Protein AF-A0A6A4QGT0-F1 (afdb_monomer)

Sequence (166 aa):
MELAKHFVRTNIEPKWIVLCLLPILPHELRPIIQIAGGKLTSSYINELYRIVIYRNNTFIDLLTTSRSMLGELVMCQEKLVQEALDTLLDNGIRGQPMRDVHNKTFVICGLIRKQFASNIGIAKSKIRKKEPIVWEILQEVMRGHPILLNRAATLHRIGIQAFQAI

pLDDT: mean 75.94, std 11.37, range [37.44, 88.88]

Secondary structure (DSSP, 8-state):
-HHHHHHHHHT--GGGGS-SS-PPPPGGGS-EEEETTTEEEE-HHHHHHHHHHHHHHHHHHHHHH-TT--HHHHHHHHHHHHHHHHHHHHHHHSS-----HHHHHHHHHHHHHTTS-SSHHHHHHHHHTT-HHHHHHHHHHHTT-EEEEE-SS--SGGGEEEEE--

Organism: Lupinus albus (NCBI:txid3870)

Radius of gyration: 22.0 Å; Cα contacts (8 Å, |Δi|>4): 103; chains: 1; bounding box: 50×46×56 Å

Foldseek 3Di:
DVVVVVCVVVVPDPCVVDDPDDDDDDCVVWDFDQDPPRDIDTDPLVVLVVQLVVLVVVLVVVCVVDVPDDVVVNVVSVVSNVVSVCVNVVCPPPPDDPPDPPLLVQLLVLCCVVVVDVDSVVSVVCVVVVPVVSVVSSVVSLVPPWDWDADPPCPDPVRIDTDRDD

Mean predicted aligned error: 16.57 Å

Solvent-accessible surface area (backbone atoms only — not comparable to full-atom values): 10145 Å² total; per-residue (Å²): 118,64,68,63,54,48,32,69,72,69,73,52,62,77,71,72,76,59,80,91,72,84,87,76,79,60,61,87,86,48,51,69,48,74,44,94,87,82,49,75,46,66,37,72,67,55,54,42,51,48,51,31,52,50,42,47,50,52,48,52,53,48,58,70,72,41,90,79,67,60,68,70,59,55,56,53,48,52,48,53,34,48,54,36,46,49,54,56,60,46,76,74,74,65,90,61,72,83,84,60,65,64,65,56,47,52,37,40,52,45,32,40,75,72,66,76,18,97,45,72,68,55,28,53,49,44,58,75,67,62,43,71,69,52,56,56,43,41,53,60,62,40,56,93,44,71,44,77,49,73,56,85,82,66,88,51,78,78,35,53,44,78,40,74,67,129

Structure (mmCIF, N/CA/C/O backbone):
data_AF-A0A6A4QGT0-F1
#
_entry.id   AF-A0A6A4QGT0-F1
#
loop_
_atom_site.group_PDB
_atom_site.id
_atom_site.type_symbol
_atom_site.label_atom_id
_atom_site.label_alt_id
_atom_site.label_comp_id
_atom_site.label_asym_id
_atom_site.label_entity_id
_atom_site.label_seq_id
_atom_site.pdbx_PDB_ins_code
_atom_site.Cartn_x
_atom_site.Cartn_y
_atom_site.Cartn_z
_atom_site.occupancy
_atom_site.B_iso_or_equiv
_atom_site.auth_seq_id
_atom_site.auth_comp_id
_atom_site.auth_asym_id
_atom_site.auth_atom_id
_atom_site.pdbx_PDB_model_num
ATOM 1 N N . MET A 1 1 ? 16.209 -21.572 -15.297 1.00 60.81 1 MET A N 1
ATOM 2 C CA . MET A 1 1 ? 16.325 -20.674 -16.476 1.00 60.81 1 MET A CA 1
ATOM 3 C C . MET A 1 1 ? 15.038 -20.588 -17.316 1.00 60.81 1 MET A C 1
ATOM 5 O O . MET A 1 1 ? 15.090 -20.110 -18.441 1.00 60.81 1 MET A O 1
ATOM 9 N N . GLU A 1 2 ? 13.868 -20.998 -16.817 1.00 77.31 2 GLU A N 1
ATOM 10 C CA . GLU A 1 2 ? 12.625 -20.930 -17.610 1.00 77.31 2 GLU A CA 1
ATOM 11 C C . GLU A 1 2 ? 12.150 -19.503 -17.878 1.00 77.31 2 GLU A C 1
ATOM 13 O O . GLU A 1 2 ? 11.858 -19.173 -19.021 1.00 77.31 2 GLU A O 1
ATOM 18 N N . LEU A 1 3 ? 12.165 -18.627 -16.870 1.00 79.62 3 LEU A N 1
ATOM 19 C CA . LEU A 1 3 ? 11.679 -17.251 -17.011 1.00 79.62 3 LEU A CA 1
ATOM 20 C C . LEU A 1 3 ? 12.424 -16.468 -18.111 1.00 79.62 3 LEU A C 1
ATOM 22 O O . LEU A 1 3 ? 11.803 -15.818 -18.945 1.00 79.62 3 LEU A O 1
ATOM 26 N N . ALA A 1 4 ? 13.752 -16.610 -18.178 1.00 78.56 4 ALA A N 1
ATOM 27 C CA . ALA A 1 4 ? 14.571 -16.004 -19.229 1.00 78.56 4 ALA A CA 1
ATOM 28 C C . ALA A 1 4 ? 14.215 -16.538 -20.629 1.00 78.56 4 ALA A C 1
ATOM 30 O O . ALA A 1 4 ? 14.121 -15.767 -21.579 1.00 78.56 4 ALA A O 1
ATOM 31 N N . LYS A 1 5 ? 13.946 -17.846 -20.755 1.00 83.44 5 LYS A N 1
ATOM 32 C CA . LYS A 1 5 ? 13.492 -18.450 -22.019 1.00 83.44 5 LYS A CA 1
ATOM 33 C C . LYS A 1 5 ? 12.112 -17.930 -22.434 1.00 83.44 5 LYS A C 1
ATOM 35 O O . LYS A 1 5 ? 11.868 -17.777 -23.628 1.00 83.44 5 LYS A O 1
ATOM 40 N N . HIS A 1 6 ? 11.227 -17.646 -21.475 1.00 83.12 6 HIS A N 1
ATOM 41 C CA . HIS A 1 6 ? 9.924 -17.042 -21.752 1.00 83.12 6 HIS A CA 1
ATOM 42 C C . HIS A 1 6 ? 10.054 -15.609 -22.269 1.00 83.12 6 HIS A C 1
ATOM 44 O O . HIS A 1 6 ? 9.476 -15.327 -23.312 1.00 83.12 6 HIS A O 1
ATOM 50 N N . PHE A 1 7 ? 10.875 -14.758 -21.641 1.00 80.75 7 PHE A N 1
ATOM 51 C CA . PHE A 1 7 ? 11.108 -13.387 -22.125 1.00 80.75 7 PHE A CA 1
ATOM 52 C C . PHE A 1 7 ? 11.623 -13.350 -23.568 1.00 80.75 7 PHE A C 1
ATOM 54 O O . PHE A 1 7 ? 11.124 -12.573 -24.381 1.00 80.75 7 PHE A O 1
ATOM 61 N N . VAL A 1 8 ? 12.564 -14.239 -23.906 1.00 82.38 8 VAL A N 1
ATOM 62 C CA . VAL A 1 8 ? 13.116 -14.352 -25.267 1.00 82.38 8 VAL A CA 1
ATOM 63 C C . VAL A 1 8 ? 12.055 -14.816 -26.272 1.00 82.38 8 VAL A C 1
ATOM 65 O O . VAL A 1 8 ? 12.037 -14.344 -27.403 1.00 82.38 8 VAL A O 1
ATOM 68 N N . ARG A 1 9 ? 11.143 -15.714 -25.874 1.00 84.56 9 ARG A N 1
ATOM 69 C CA . ARG A 1 9 ? 10.059 -16.207 -26.743 1.00 84.56 9 ARG A CA 1
ATOM 70 C C . ARG A 1 9 ? 8.950 -15.185 -26.971 1.00 84.56 9 ARG A C 1
ATOM 72 O O . ARG A 1 9 ? 8.389 -15.148 -28.058 1.00 84.56 9 ARG A O 1
ATOM 79 N N . THR A 1 10 ? 8.602 -14.404 -25.953 1.00 82.88 10 THR A N 1
ATOM 80 C CA . THR A 1 10 ? 7.479 -13.456 -26.012 1.00 82.88 10 THR A CA 1
ATOM 81 C C . THR A 1 10 ? 7.897 -12.055 -26.453 1.00 82.88 10 THR A C 1
ATOM 83 O O . THR A 1 10 ? 7.038 -11.187 -26.552 1.00 82.88 10 THR A O 1
ATOM 86 N N . ASN A 1 11 ? 9.194 -11.824 -26.698 1.00 81.94 11 ASN A N 1
ATOM 87 C CA . ASN A 1 11 ? 9.769 -10.508 -26.998 1.00 81.94 1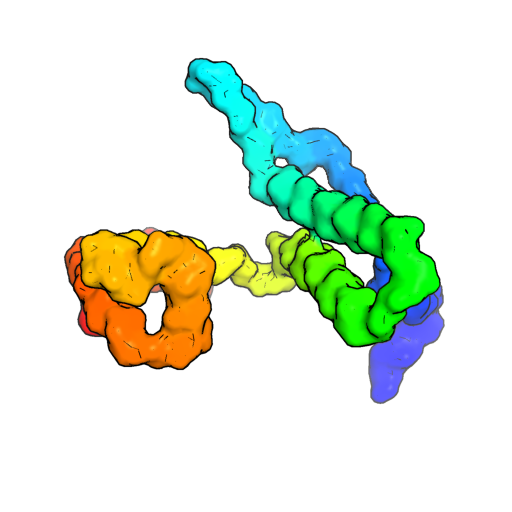1 ASN A CA 1
ATOM 88 C C . ASN A 1 11 ? 9.369 -9.435 -25.964 1.00 81.94 11 ASN A C 1
ATOM 90 O O . ASN A 1 11 ? 9.145 -8.274 -26.299 1.00 81.94 11 ASN A O 1
ATOM 94 N N . ILE A 1 12 ? 9.224 -9.848 -24.700 1.00 79.44 12 ILE A N 1
ATOM 95 C CA . ILE A 1 12 ? 8.907 -8.940 -23.598 1.00 79.44 12 ILE A CA 1
ATOM 96 C C . ILE A 1 12 ? 10.228 -8.485 -23.000 1.00 79.44 12 ILE A C 1
ATOM 98 O O . ILE A 1 12 ? 11.026 -9.304 -22.537 1.00 79.44 12 ILE A O 1
ATOM 102 N N . GLU A 1 13 ? 10.448 -7.177 -22.977 1.00 80.25 13 GLU A N 1
ATOM 103 C CA . GLU A 1 13 ? 11.636 -6.622 -22.352 1.00 80.25 13 GLU A CA 1
ATOM 104 C C . GLU A 1 13 ? 11.450 -6.547 -20.823 1.00 80.25 13 GLU A C 1
ATOM 106 O O . GLU A 1 13 ? 10.455 -5.989 -20.358 1.00 80.25 13 GLU A O 1
ATOM 111 N N . PRO A 1 14 ? 12.409 -7.024 -20.003 1.00 77.81 14 PRO A N 1
ATOM 112 C CA . PRO A 1 14 ? 12.286 -6.999 -18.539 1.00 77.81 14 PRO A CA 1
ATOM 113 C C . PRO A 1 14 ? 12.069 -5.597 -17.952 1.00 77.81 14 PRO A C 1
ATOM 115 O O . PRO A 1 14 ? 11.448 -5.446 -16.904 1.00 77.81 14 PRO A O 1
ATOM 118 N N . LYS A 1 15 ? 12.541 -4.561 -18.655 1.00 76.62 15 LYS A N 1
ATOM 119 C CA . LYS A 1 15 ? 12.330 -3.144 -18.321 1.00 76.62 15 LYS A CA 1
ATOM 120 C C . LYS A 1 15 ? 10.848 -2.762 -18.239 1.00 76.62 15 LYS A C 1
ATOM 122 O O . LYS A 1 15 ? 10.519 -1.850 -17.495 1.00 76.62 15 LYS A O 1
ATOM 127 N N . TRP A 1 16 ? 9.953 -3.475 -18.926 1.00 78.38 16 TRP A N 1
ATOM 128 C CA . TRP A 1 16 ? 8.510 -3.199 -18.900 1.00 78.38 16 TRP A CA 1
ATOM 129 C C . TRP A 1 16 ? 7.827 -3.627 -17.595 1.00 78.38 16 TRP A C 1
ATOM 131 O O . TRP A 1 16 ? 6.692 -3.238 -17.342 1.00 78.38 16 TRP A O 1
ATOM 141 N N . ILE A 1 17 ? 8.508 -4.411 -16.755 1.00 78.12 17 ILE A N 1
ATOM 142 C CA . ILE A 1 17 ? 8.018 -4.793 -15.423 1.00 78.12 17 ILE A CA 1
ATOM 143 C C . ILE A 1 17 ? 8.108 -3.602 -14.455 1.00 78.12 17 ILE A C 1
ATOM 145 O O . ILE A 1 17 ? 7.370 -3.539 -13.474 1.00 78.12 17 ILE A O 1
ATOM 149 N N . VAL A 1 18 ? 8.988 -2.638 -14.740 1.00 77.62 18 VAL A N 1
ATOM 150 C CA . VAL A 1 18 ? 9.142 -1.419 -13.947 1.00 77.62 18 VAL A CA 1
ATOM 151 C C . VAL A 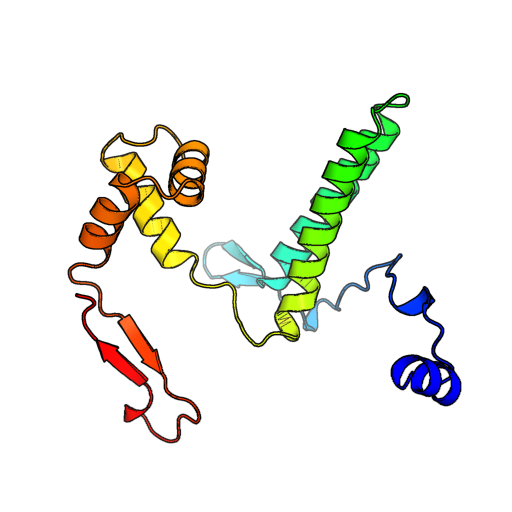1 18 ? 8.233 -0.334 -14.521 1.00 77.62 18 VAL A C 1
ATOM 153 O O . VAL A 1 18 ? 8.428 0.140 -15.638 1.00 77.62 18 VAL A O 1
ATOM 156 N N . LEU A 1 19 ? 7.229 0.070 -13.745 1.00 76.12 19 LEU A N 1
ATOM 157 C CA . LEU A 1 19 ? 6.269 1.096 -14.146 1.00 76.12 19 LEU A CA 1
ATOM 158 C C . LEU A 1 19 ? 6.810 2.497 -13.838 1.00 76.12 19 LEU A C 1
ATOM 160 O O . LEU A 1 19 ? 6.905 2.889 -12.678 1.00 76.12 19 LEU A O 1
ATOM 164 N N . CYS A 1 20 ? 7.110 3.279 -14.877 1.00 75.88 20 CYS A N 1
ATOM 165 C CA . CYS A 1 20 ? 7.421 4.711 -14.738 1.00 75.88 20 CYS A CA 1
ATOM 166 C C . CYS A 1 20 ? 6.168 5.598 -14.800 1.00 75.88 20 CYS A C 1
ATOM 168 O O . CYS A 1 20 ? 6.156 6.705 -14.272 1.00 75.88 20 CYS A O 1
ATOM 170 N N . LEU A 1 21 ? 5.114 5.118 -15.464 1.00 77.00 21 LEU A N 1
ATOM 171 C CA . LEU A 1 21 ? 3.846 5.815 -15.649 1.00 77.00 21 LEU A CA 1
ATOM 172 C C . LEU A 1 21 ? 2.713 4.861 -15.279 1.00 77.00 21 LEU A C 1
ATOM 174 O O . LEU A 1 21 ? 2.603 3.772 -15.841 1.00 77.00 21 LEU A O 1
ATOM 178 N N . LEU A 1 22 ? 1.876 5.273 -14.328 1.00 81.31 22 LEU A N 1
ATOM 179 C CA . LEU A 1 22 ? 0.725 4.496 -13.882 1.00 81.31 22 LEU A CA 1
ATOM 180 C C . LEU A 1 22 ? -0.501 4.838 -14.747 1.00 81.31 22 LEU A C 1
ATOM 182 O O . LEU A 1 22 ? -0.983 5.972 -14.674 1.00 81.31 22 LEU A O 1
ATOM 186 N N . PRO A 1 23 ? -1.051 3.892 -15.532 1.00 80.81 23 PRO A N 1
ATOM 187 C CA . PRO A 1 23 ? -2.291 4.125 -16.258 1.00 80.81 23 PRO A CA 1
ATOM 188 C C . PRO A 1 23 ? -3.465 4.311 -15.290 1.00 80.81 23 PRO A C 1
ATOM 190 O O . PRO A 1 23 ? -3.667 3.553 -14.335 1.00 80.81 23 PRO A O 1
ATOM 193 N N . ILE A 1 24 ? -4.264 5.340 -15.555 1.00 81.56 24 ILE A N 1
ATOM 194 C CA . ILE A 1 24 ? -5.447 5.672 -14.768 1.00 81.56 24 ILE A CA 1
ATOM 195 C C . ILE A 1 24 ? -6.679 5.133 -15.498 1.00 81.56 24 ILE A C 1
ATOM 197 O O . ILE A 1 24 ? -6.891 5.437 -16.670 1.00 81.56 24 ILE A O 1
ATOM 201 N N . LEU A 1 25 ? -7.507 4.351 -14.801 1.00 78.00 25 LEU A N 1
ATOM 202 C CA . LEU A 1 25 ? -8.723 3.787 -15.389 1.00 78.00 25 LEU A CA 1
ATOM 203 C C . LEU A 1 25 ? -9.742 4.878 -15.779 1.00 78.00 25 LEU A C 1
ATOM 205 O O . LEU A 1 25 ? -9.857 5.897 -15.084 1.00 78.00 25 LEU A O 1
ATOM 209 N N . PRO A 1 26 ? -10.537 4.664 -16.840 1.00 76.38 26 PRO A N 1
ATOM 210 C CA . PRO A 1 26 ? -11.627 5.566 -17.201 1.00 76.38 26 PRO A CA 1
ATOM 211 C C . PRO A 1 26 ? -12.655 5.703 -16.066 1.00 76.38 26 PRO A C 1
ATOM 213 O O . PRO A 1 26 ? -12.766 4.854 -15.179 1.00 76.38 26 PRO A O 1
ATOM 216 N N . HIS A 1 27 ? -13.402 6.808 -16.082 1.00 73.94 27 HIS A N 1
ATOM 217 C CA . HIS A 1 27 ? -14.363 7.173 -15.034 1.00 73.94 27 HIS A CA 1
ATOM 218 C C . HIS A 1 27 ? -15.528 6.175 -14.905 1.00 73.94 27 HIS A C 1
ATOM 220 O O . HIS A 1 27 ? -16.038 5.971 -13.807 1.00 73.94 27 HIS A O 1
ATOM 226 N N . GLU A 1 28 ? -15.888 5.496 -15.996 1.00 72.88 28 GLU A N 1
ATOM 227 C CA . GLU A 1 28 ? -16.900 4.430 -16.044 1.00 72.88 28 GLU A CA 1
ATOM 228 C C . GLU A 1 28 ? -16.563 3.262 -15.108 1.00 72.88 28 GLU A C 1
ATOM 230 O O . GLU A 1 28 ? -17.433 2.719 -14.434 1.00 72.88 28 GLU A O 1
ATOM 235 N N . LEU A 1 29 ? -15.275 2.920 -15.004 1.00 70.06 29 LEU A N 1
ATOM 236 C CA . LEU A 1 29 ? -14.775 1.864 -14.120 1.00 70.06 29 LEU A CA 1
ATOM 237 C C . LEU A 1 29 ? -14.510 2.370 -12.694 1.00 70.06 29 LEU A C 1
ATOM 239 O O . LEU A 1 29 ? -14.097 1.603 -11.823 1.00 70.06 29 LEU A O 1
ATOM 243 N N . ARG A 1 30 ? -14.723 3.667 -12.446 1.00 74.62 30 ARG A N 1
ATOM 244 C CA . ARG A 1 30 ? -14.451 4.333 -11.168 1.00 74.62 30 ARG A CA 1
ATOM 245 C C . ARG A 1 30 ? -15.566 5.316 -10.786 1.00 74.62 30 ARG A C 1
ATOM 247 O O . ARG A 1 30 ? -15.287 6.503 -10.576 1.00 74.62 30 ARG A O 1
ATOM 254 N N . PRO A 1 31 ? -16.819 4.848 -10.640 1.00 72.31 31 PRO A N 1
ATOM 255 C CA . PRO A 1 31 ? -17.951 5.729 -10.402 1.00 72.31 31 PRO A CA 1
ATOM 256 C C . PRO A 1 31 ? -17.808 6.487 -9.076 1.00 72.31 31 PRO A C 1
ATOM 258 O O . PRO A 1 31 ? -17.335 5.957 -8.059 1.00 72.31 31 PRO A O 1
ATOM 261 N N . ILE A 1 32 ? -18.227 7.748 -9.107 1.00 74.50 32 ILE A N 1
ATOM 262 C CA . ILE A 1 32 ? -18.455 8.587 -7.933 1.00 74.50 32 ILE A CA 1
ATOM 263 C C . ILE A 1 32 ? -19.962 8.788 -7.885 1.00 74.50 32 ILE A C 1
ATOM 265 O O . ILE A 1 32 ? -20.535 9.428 -8.762 1.00 74.50 32 ILE A O 1
ATOM 269 N N . ILE A 1 33 ? -20.610 8.175 -6.904 1.00 74.81 33 ILE A N 1
ATOM 270 C CA . ILE A 1 33 ? -22.064 8.186 -6.780 1.00 74.81 33 ILE A CA 1
ATOM 271 C C . ILE A 1 33 ? -22.423 9.251 -5.746 1.00 74.81 33 ILE A C 1
ATOM 273 O O . ILE A 1 33 ? -21.780 9.372 -4.704 1.00 74.81 33 ILE A O 1
ATOM 277 N N . GLN A 1 34 ? -23.443 10.054 -6.016 1.00 74.62 34 GLN A N 1
ATOM 278 C CA . GLN A 1 34 ? -23.996 10.959 -5.016 1.00 74.62 34 GLN A CA 1
ATOM 279 C C . GLN A 1 34 ? -25.133 10.231 -4.290 1.00 74.62 34 GLN A C 1
ATOM 281 O O . GLN A 1 34 ? -26.101 9.817 -4.922 1.00 74.62 34 GLN A O 1
ATOM 286 N N . ILE A 1 35 ? -25.009 10.026 -2.976 1.00 72.38 35 ILE A N 1
ATOM 287 C CA . ILE A 1 35 ? -26.100 9.471 -2.160 1.00 72.38 35 ILE A CA 1
ATOM 288 C C . ILE A 1 35 ? -27.065 10.608 -1.798 1.00 72.38 35 ILE A C 1
ATOM 290 O O . ILE A 1 35 ? -26.652 11.759 -1.621 1.00 72.38 35 ILE A O 1
ATOM 294 N N . ALA A 1 36 ? -28.354 10.275 -1.671 1.00 57.50 36 ALA A N 1
ATOM 295 C CA . ALA A 1 36 ? -29.391 11.186 -1.196 1.00 57.50 36 ALA A CA 1
ATOM 296 C C . ALA A 1 36 ? -28.940 11.912 0.089 1.00 57.50 36 ALA A C 1
ATOM 298 O O . ALA A 1 36 ? -28.533 11.278 1.061 1.00 57.50 36 ALA A O 1
ATOM 299 N N . GLY A 1 37 ? -28.972 13.249 0.064 1.00 67.62 37 GLY A N 1
ATOM 300 C CA . GLY A 1 37 ? -28.458 14.105 1.142 1.00 67.62 37 GLY A CA 1
ATOM 301 C C . GLY A 1 37 ? -27.124 14.806 0.847 1.00 67.62 37 GLY A C 1
ATOM 302 O O . GLY A 1 37 ? -26.518 15.356 1.759 1.00 67.62 37 GLY A O 1
ATOM 303 N N . GLY A 1 38 ? -26.644 14.793 -0.404 1.00 68.44 38 GLY A N 1
ATOM 304 C CA . GLY A 1 38 ? -25.484 15.589 -0.841 1.00 68.44 38 GLY A CA 1
ATOM 305 C C . GLY A 1 38 ? -24.115 14.974 -0.529 1.00 68.44 38 GLY A C 1
ATOM 306 O O . GLY A 1 38 ? -23.086 15.557 -0.869 1.00 68.44 38 GLY A O 1
ATOM 307 N N . LYS A 1 39 ? -24.072 13.777 0.069 1.00 65.25 39 LYS A N 1
ATOM 308 C CA . LYS A 1 39 ? -22.826 13.059 0.362 1.00 65.25 39 LYS A CA 1
ATOM 309 C C . LYS A 1 39 ? -22.335 12.311 -0.881 1.00 65.25 39 LYS A C 1
ATOM 311 O O . LYS A 1 39 ? -22.999 11.398 -1.369 1.00 65.25 39 LYS A O 1
ATOM 316 N N . LEU A 1 40 ? -21.154 12.678 -1.376 1.00 70.94 40 LEU A N 1
ATOM 317 C CA . LEU A 1 40 ? -20.462 11.950 -2.442 1.00 70.94 40 LEU A CA 1
ATOM 318 C C . LEU A 1 40 ? -19.809 10.690 -1.860 1.00 70.94 40 LEU A C 1
ATOM 320 O O . LEU A 1 40 ? -19.065 10.753 -0.882 1.00 70.94 40 LEU A O 1
ATOM 324 N N . THR A 1 41 ? -20.090 9.543 -2.463 1.00 57.72 41 THR A N 1
ATOM 325 C CA . THR A 1 41 ? -19.424 8.265 -2.200 1.00 57.72 41 THR A CA 1
ATOM 326 C C . THR A 1 41 ? -18.564 7.934 -3.413 1.00 57.72 41 THR A C 1
ATOM 328 O O . THR A 1 41 ? -19.051 7.788 -4.535 1.00 57.72 41 THR A O 1
ATOM 331 N N . SER A 1 42 ? -17.254 7.867 -3.204 1.00 68.12 42 SER A N 1
ATOM 332 C CA . SER A 1 42 ? -16.306 7.428 -4.220 1.00 68.12 42 SER A CA 1
ATOM 333 C C . SER A 1 42 ? -16.046 5.935 -4.074 1.00 68.12 42 SER A C 1
ATOM 335 O O . SER A 1 42 ? -15.885 5.436 -2.960 1.00 68.12 42 SER A O 1
ATOM 337 N N . SER A 1 43 ? -15.934 5.228 -5.197 1.00 69.88 43 SER A N 1
ATOM 338 C CA . SER A 1 43 ? -15.429 3.853 -5.207 1.00 69.88 43 SER A CA 1
ATOM 339 C C . SER A 1 43 ? -14.075 3.726 -4.484 1.00 69.88 43 SER A C 1
ATOM 341 O O . SER A 1 43 ? -13.251 4.640 -4.510 1.00 69.88 43 SER A O 1
ATOM 343 N N . TYR A 1 44 ? -13.826 2.577 -3.848 1.00 75.06 44 TYR A N 1
ATOM 344 C CA . TYR A 1 44 ? -12.591 2.309 -3.093 1.00 75.06 44 TYR A CA 1
ATOM 345 C C . TYR A 1 44 ? -11.321 2.525 -3.934 1.00 75.06 44 TYR A C 1
ATOM 347 O O . TYR A 1 44 ? -10.332 3.071 -3.454 1.00 75.06 44 TYR A O 1
ATOM 355 N N . ILE A 1 45 ? -11.379 2.189 -5.225 1.00 78.19 45 ILE A N 1
ATOM 356 C CA . ILE A 1 45 ? -10.273 2.388 -6.164 1.00 78.19 45 ILE A CA 1
ATOM 357 C C . ILE A 1 45 ? -9.900 3.868 -6.342 1.00 78.19 45 ILE A C 1
ATOM 359 O O . ILE A 1 45 ? -8.723 4.189 -6.488 1.00 78.19 45 ILE A O 1
ATOM 363 N N . ASN A 1 46 ? -10.869 4.788 -6.263 1.00 82.38 46 ASN A N 1
ATOM 364 C CA . ASN A 1 46 ? -10.594 6.225 -6.312 1.00 82.38 46 ASN A CA 1
ATOM 365 C C . ASN A 1 46 ? -9.805 6.694 -5.087 1.00 82.38 46 ASN A C 1
ATOM 367 O O . ASN A 1 46 ? -8.932 7.547 -5.226 1.00 82.38 46 ASN A O 1
ATOM 371 N N . GLU A 1 47 ? -10.055 6.113 -3.913 1.00 82.50 47 GLU A N 1
ATOM 372 C CA . GLU A 1 47 ? -9.276 6.420 -2.712 1.00 82.50 47 GLU A CA 1
ATOM 373 C C . GLU A 1 47 ? -7.828 5.928 -2.844 1.00 82.50 47 GLU A C 1
ATOM 375 O O . GLU A 1 47 ? -6.890 6.655 -2.522 1.00 82.50 47 GLU A O 1
ATOM 380 N N . LEU A 1 48 ? -7.620 4.739 -3.413 1.00 82.69 48 LEU A N 1
ATOM 381 C CA . LEU A 1 48 ? -6.276 4.207 -3.657 1.00 82.69 48 LEU A CA 1
ATOM 382 C C . LEU A 1 48 ? -5.480 5.062 -4.648 1.00 82.69 48 LEU A C 1
ATOM 384 O O . LEU A 1 48 ? -4.330 5.407 -4.376 1.00 82.69 48 LEU A O 1
ATOM 388 N N . TYR A 1 49 ? -6.102 5.471 -5.759 1.00 85.00 49 TYR A N 1
ATOM 389 C CA . TYR A 1 49 ? -5.478 6.405 -6.698 1.00 85.00 49 TYR A CA 1
ATOM 390 C C . TYR A 1 49 ? -5.111 7.730 -6.017 1.00 85.00 49 TYR A C 1
ATOM 392 O O . TYR A 1 49 ? -4.016 8.244 -6.243 1.00 85.00 49 TYR A O 1
ATOM 400 N N . ARG A 1 50 ? -5.976 8.268 -5.144 1.00 85.25 50 ARG A N 1
ATOM 401 C CA . ARG A 1 50 ? -5.678 9.490 -4.375 1.00 85.25 50 ARG A CA 1
ATOM 402 C C . ARG A 1 50 ? -4.467 9.313 -3.467 1.00 85.25 50 ARG A C 1
ATOM 404 O O . ARG A 1 50 ? -3.636 10.215 -3.413 1.00 85.25 50 ARG A O 1
ATOM 411 N N . ILE A 1 51 ? -4.345 8.172 -2.789 1.00 84.94 51 ILE A N 1
ATOM 412 C CA . ILE A 1 51 ? -3.200 7.879 -1.916 1.00 84.94 51 ILE A CA 1
ATOM 413 C C . ILE A 1 51 ? -1.902 7.833 -2.729 1.00 84.94 51 ILE A C 1
ATOM 415 O O . ILE A 1 51 ? -0.932 8.481 -2.337 1.00 84.94 51 ILE A O 1
ATOM 419 N N . VAL A 1 52 ? -1.882 7.132 -3.869 1.00 87.06 52 VAL A N 1
ATOM 420 C CA . VAL A 1 52 ? -0.694 7.052 -4.741 1.00 87.06 52 VAL A CA 1
ATOM 421 C C . VAL A 1 52 ? -0.286 8.439 -5.240 1.00 87.06 52 VAL A C 1
ATOM 423 O O . VAL A 1 52 ? 0.870 8.831 -5.091 1.00 87.06 52 VAL A O 1
ATOM 426 N N . ILE A 1 53 ? -1.241 9.211 -5.767 1.00 87.81 53 ILE A N 1
ATOM 427 C CA . ILE A 1 53 ? -0.986 10.564 -6.285 1.00 87.81 53 ILE A CA 1
ATOM 428 C C . ILE A 1 53 ? -0.467 11.479 -5.173 1.00 87.81 53 ILE A C 1
ATOM 430 O O . ILE A 1 53 ? 0.524 12.181 -5.360 1.00 87.81 53 ILE A O 1
ATOM 434 N N . TYR A 1 54 ? -1.100 11.448 -4.000 1.00 88.88 54 TYR A N 1
ATOM 435 C CA . TYR A 1 54 ? -0.691 12.262 -2.861 1.00 88.88 54 TYR A CA 1
ATOM 436 C C . TYR A 1 54 ? 0.739 11.942 -2.413 1.00 88.88 54 TYR A C 1
ATOM 438 O O . TYR A 1 54 ? 1.529 12.858 -2.185 1.00 88.88 54 TYR A O 1
ATOM 446 N N . ARG A 1 55 ? 1.095 10.654 -2.321 1.00 86.12 55 ARG A N 1
ATOM 447 C CA . ARG A 1 55 ? 2.452 10.222 -1.957 1.00 86.12 55 ARG A CA 1
ATOM 448 C C . ARG A 1 55 ? 3.482 10.635 -3.001 1.00 86.12 55 ARG A C 1
ATOM 450 O O . ARG A 1 55 ? 4.532 11.138 -2.619 1.00 86.12 55 ARG A O 1
ATOM 457 N N . ASN A 1 56 ? 3.161 10.489 -4.285 1.00 88.88 56 ASN A N 1
ATOM 458 C CA . ASN A 1 56 ? 4.047 10.895 -5.371 1.00 88.88 56 ASN A CA 1
ATOM 459 C C . ASN A 1 56 ? 4.290 12.412 -5.377 1.00 88.88 56 ASN A C 1
ATOM 461 O O . ASN A 1 56 ? 5.435 12.846 -5.428 1.00 88.88 56 ASN A O 1
ATOM 465 N N . ASN A 1 57 ? 3.235 13.219 -5.240 1.00 88.62 57 ASN A N 1
ATOM 466 C CA . ASN A 1 57 ? 3.368 14.677 -5.185 1.00 88.62 57 ASN A CA 1
ATOM 467 C C . ASN A 1 57 ? 4.140 15.121 -3.940 1.00 88.62 57 ASN A C 1
ATOM 469 O O . ASN A 1 57 ? 5.055 15.923 -4.051 1.00 88.62 57 ASN A O 1
ATOM 473 N N . THR A 1 58 ? 3.855 14.520 -2.779 1.0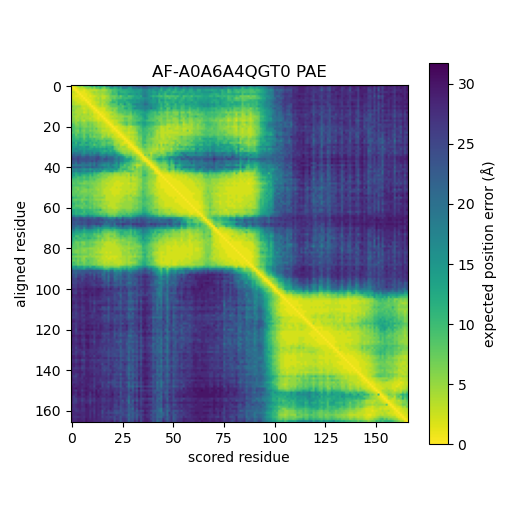0 86.19 58 THR A N 1
ATOM 474 C CA . THR A 1 58 ? 4.612 14.789 -1.545 1.00 86.19 58 THR A CA 1
ATOM 475 C C . THR A 1 58 ? 6.095 14.467 -1.732 1.00 86.19 58 THR A C 1
ATOM 477 O O . THR A 1 58 ? 6.951 15.224 -1.289 1.00 86.19 58 THR A O 1
ATOM 480 N N . PHE A 1 59 ? 6.423 13.357 -2.399 1.00 86.44 59 PHE A N 1
ATOM 481 C CA . PHE A 1 59 ? 7.807 12.990 -2.682 1.00 86.44 59 PHE A CA 1
ATOM 482 C C . PHE A 1 59 ? 8.486 13.980 -3.638 1.00 86.44 59 PHE A C 1
ATOM 484 O O . PHE A 1 59 ? 9.606 14.409 -3.369 1.00 86.44 59 PHE A O 1
ATOM 491 N N . ILE A 1 60 ? 7.800 14.406 -4.702 1.00 86.50 60 ILE A N 1
ATOM 492 C CA . ILE A 1 60 ? 8.296 15.430 -5.636 1.00 86.50 60 ILE A CA 1
ATOM 493 C C . ILE A 1 60 ? 8.535 16.766 -4.914 1.00 86.50 60 ILE A C 1
ATOM 495 O O . ILE A 1 60 ? 9.593 17.378 -5.076 1.00 86.50 60 ILE A O 1
ATOM 499 N N . ASP A 1 61 ? 7.594 17.203 -4.077 1.00 85.94 61 ASP A N 1
ATOM 500 C CA . ASP A 1 61 ? 7.706 18.438 -3.292 1.00 85.94 61 ASP A CA 1
ATOM 501 C C . ASP A 1 61 ? 8.891 18.373 -2.317 1.00 85.94 61 ASP A C 1
ATOM 503 O O . ASP A 1 61 ? 9.625 19.346 -2.137 1.00 85.94 61 ASP A O 1
ATOM 507 N N . LEU A 1 62 ? 9.140 17.202 -1.728 1.00 82.19 62 LEU A N 1
ATOM 508 C CA . LEU A 1 62 ? 10.304 16.961 -0.879 1.00 82.19 62 LEU A CA 1
ATOM 509 C C . LEU A 1 62 ? 11.612 17.034 -1.681 1.00 82.19 62 LEU A C 1
ATOM 511 O O . LEU A 1 62 ? 12.520 17.760 -1.282 1.00 82.19 62 LEU A O 1
ATOM 515 N N . LEU A 1 63 ? 11.699 16.361 -2.833 1.00 82.38 63 LEU A N 1
ATOM 516 C CA . LEU A 1 63 ? 12.892 16.380 -3.692 1.00 82.3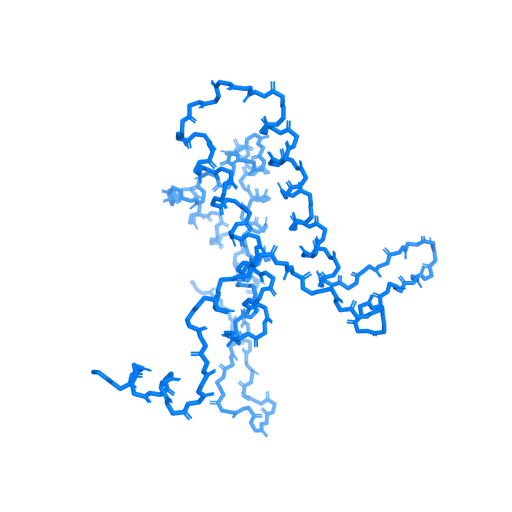8 63 LEU A CA 1
ATOM 517 C C . LEU A 1 63 ? 13.241 17.788 -4.195 1.00 82.38 63 LEU A C 1
ATOM 519 O O . LEU A 1 63 ? 14.415 18.144 -4.289 1.00 82.38 63 LEU A O 1
ATOM 523 N N . THR A 1 64 ? 12.229 18.594 -4.510 1.00 81.50 64 THR A N 1
ATOM 524 C CA . THR A 1 64 ? 12.415 19.972 -4.988 1.00 81.50 64 THR A CA 1
ATOM 525 C C . THR A 1 64 ? 12.791 20.936 -3.861 1.00 81.50 64 THR A C 1
ATOM 527 O O . THR A 1 64 ? 13.597 21.843 -4.077 1.00 81.50 64 THR A O 1
ATOM 530 N N . THR A 1 65 ? 12.264 20.721 -2.652 1.00 78.12 65 THR A N 1
ATOM 531 C CA . THR A 1 65 ? 12.498 21.585 -1.482 1.00 78.12 65 THR A CA 1
ATOM 532 C C . THR A 1 65 ? 13.850 21.321 -0.818 1.00 78.12 65 THR A C 1
ATOM 534 O O . THR A 1 65 ? 14.512 22.253 -0.359 1.00 78.12 65 THR A O 1
ATOM 537 N N . SER A 1 66 ? 14.314 20.072 -0.782 1.00 63.94 66 SER A N 1
ATOM 538 C CA . SER A 1 66 ? 15.587 19.712 -0.152 1.00 63.94 66 SER A CA 1
ATOM 539 C C . SER A 1 66 ? 16.613 19.245 -1.182 1.00 63.94 66 SER A C 1
ATOM 541 O O . SER A 1 66 ? 16.745 18.058 -1.473 1.00 63.94 66 SER A O 1
ATOM 543 N N . ARG A 1 67 ? 17.424 20.181 -1.682 1.00 57.19 67 ARG A N 1
ATOM 544 C CA . ARG A 1 67 ? 18.520 19.894 -2.627 1.00 57.19 67 ARG A CA 1
ATOM 545 C C . ARG A 1 67 ? 19.670 19.057 -2.019 1.00 57.19 67 ARG A C 1
ATOM 547 O O . ARG A 1 67 ? 20.544 18.610 -2.749 1.00 57.19 67 ARG A O 1
ATOM 554 N N . SER A 1 68 ? 19.673 18.837 -0.699 1.00 55.78 68 SER A N 1
ATOM 555 C CA . SER A 1 68 ? 20.707 18.096 0.047 1.00 55.78 68 SER A CA 1
ATOM 556 C C . SER A 1 68 ? 20.099 17.069 1.014 1.00 55.78 68 SER A C 1
ATOM 558 O O . SER A 1 68 ? 20.445 17.026 2.195 1.00 55.78 68 SER A O 1
ATOM 560 N N . MET A 1 69 ? 19.132 16.278 0.546 1.00 54.53 69 MET A N 1
ATOM 561 C CA . MET A 1 69 ? 18.523 15.222 1.358 1.00 54.53 69 MET A CA 1
ATOM 562 C C . MET A 1 69 ? 19.490 14.045 1.579 1.00 54.53 69 MET A C 1
ATOM 564 O O . MET A 1 69 ? 20.126 13.567 0.642 1.00 54.53 69 MET A O 1
ATOM 568 N N . LEU A 1 70 ? 19.577 13.558 2.823 1.00 56.91 70 LEU A N 1
ATOM 569 C CA . LEU A 1 70 ? 20.263 12.310 3.175 1.00 56.91 70 LEU A CA 1
ATOM 570 C C . LEU A 1 70 ? 19.591 11.141 2.437 1.00 56.91 70 LEU A C 1
ATOM 572 O O . LEU A 1 70 ? 18.367 11.002 2.499 1.00 56.91 70 LEU A O 1
ATOM 576 N N . GLY A 1 71 ? 20.380 10.292 1.768 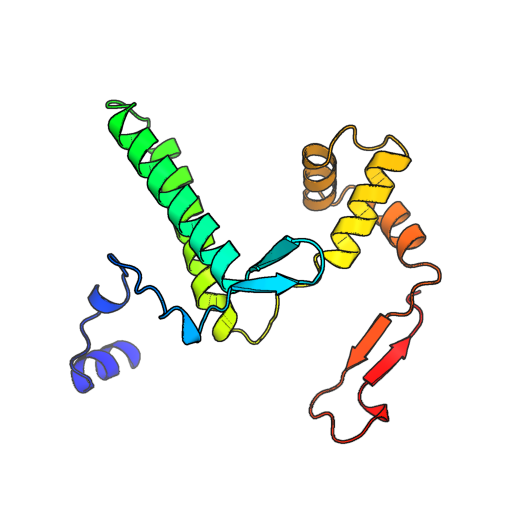1.00 61.75 71 GLY A N 1
ATOM 577 C CA . GLY A 1 71 ? 19.868 9.202 0.923 1.00 61.75 71 GLY A CA 1
ATOM 578 C C . GLY A 1 71 ? 18.868 8.273 1.625 1.00 61.75 71 GLY A C 1
ATOM 579 O O . GLY A 1 71 ? 17.927 7.797 1.002 1.00 61.75 71 GLY A O 1
ATOM 580 N N . GLU A 1 72 ? 18.987 8.090 2.942 1.00 64.38 72 GLU A N 1
ATOM 581 C CA . GLU A 1 72 ? 18.064 7.273 3.743 1.00 64.38 72 GLU A CA 1
ATOM 582 C C . GLU A 1 72 ? 16.613 7.786 3.738 1.00 64.38 72 GLU A C 1
ATOM 584 O O . GLU A 1 72 ? 15.671 6.989 3.720 1.00 64.38 72 GLU A O 1
ATOM 589 N N . LEU A 1 73 ? 16.402 9.108 3.724 1.00 66.62 73 LEU A N 1
ATOM 590 C CA . LEU A 1 73 ? 15.055 9.686 3.721 1.00 66.62 73 LEU A CA 1
ATOM 591 C C . LEU A 1 73 ? 14.385 9.525 2.352 1.00 66.62 73 LEU A C 1
ATOM 593 O O . LEU A 1 73 ? 13.190 9.235 2.290 1.00 66.62 73 LEU A O 1
ATOM 597 N N . VAL A 1 74 ? 15.165 9.655 1.276 1.00 72.50 74 VAL A N 1
ATOM 598 C CA . VAL A 1 74 ? 14.709 9.435 -0.105 1.00 72.50 74 VAL A CA 1
ATOM 599 C C . VAL A 1 74 ? 14.247 7.990 -0.274 1.00 72.50 74 VAL A C 1
ATOM 601 O O . VAL A 1 74 ? 13.104 7.767 -0.663 1.00 72.50 74 VAL A O 1
ATOM 604 N N . MET A 1 75 ? 15.060 7.022 0.161 1.00 71.00 75 MET A N 1
ATOM 605 C CA . MET A 1 75 ? 14.706 5.595 0.135 1.00 71.00 75 MET A CA 1
ATOM 606 C C . MET A 1 75 ? 13.425 5.290 0.930 1.00 71.00 75 MET A C 1
ATOM 608 O O . MET A 1 75 ? 12.608 4.461 0.529 1.00 71.00 75 MET A O 1
ATOM 612 N N . CYS A 1 76 ? 13.225 5.963 2.069 1.00 74.06 76 CYS A N 1
ATOM 613 C CA . CYS A 1 76 ? 12.015 5.812 2.875 1.00 74.06 76 CYS A CA 1
ATOM 614 C C . CYS A 1 76 ? 10.763 6.321 2.137 1.00 74.06 76 CYS A C 1
ATOM 616 O O . CYS A 1 76 ? 9.725 5.658 2.162 1.00 74.06 76 CYS A O 1
ATOM 618 N N . GLN A 1 77 ? 10.851 7.466 1.451 1.00 75.31 77 GLN A N 1
ATOM 619 C CA . GLN A 1 77 ? 9.730 7.999 0.670 1.00 75.31 77 GLN A CA 1
ATOM 620 C C . GLN A 1 77 ? 9.451 7.174 -0.589 1.00 75.31 77 GLN A C 1
ATOM 622 O O . GLN A 1 77 ? 8.286 6.887 -0.868 1.00 75.31 77 GLN A O 1
ATOM 627 N N . GLU A 1 78 ? 10.489 6.720 -1.295 1.00 76.75 78 GLU A N 1
ATOM 628 C CA . GLU A 1 78 ? 10.344 5.797 -2.428 1.00 76.75 78 GLU A CA 1
ATOM 629 C C . GLU A 1 78 ? 9.595 4.534 -2.008 1.00 76.75 78 GLU A C 1
ATOM 631 O O . GLU A 1 78 ? 8.636 4.132 -2.667 1.00 76.75 78 GLU A O 1
ATOM 636 N N . LYS A 1 79 ? 9.953 3.958 -0.855 1.00 81.94 79 LYS A N 1
ATOM 637 C CA . LYS A 1 79 ? 9.257 2.793 -0.306 1.00 81.94 79 LYS A CA 1
ATOM 638 C C . LYS A 1 79 ? 7.776 3.067 -0.040 1.00 81.94 79 LYS A C 1
ATOM 640 O O . LYS A 1 79 ? 6.950 2.214 -0.335 1.00 81.94 79 LYS A O 1
ATOM 645 N N . LEU A 1 80 ? 7.420 4.242 0.479 1.00 80.62 80 LEU A N 1
ATOM 646 C CA . LEU A 1 80 ? 6.017 4.598 0.731 1.00 80.62 80 LEU A CA 1
ATOM 647 C C . LEU A 1 80 ? 5.207 4.773 -0.562 1.00 80.62 80 LEU A C 1
ATOM 649 O O . LEU A 1 80 ? 4.018 4.451 -0.582 1.00 80.62 80 LEU A O 1
ATOM 653 N N . VAL A 1 81 ? 5.827 5.283 -1.631 1.00 84.81 81 VAL A N 1
ATOM 654 C CA . VAL A 1 81 ? 5.196 5.365 -2.958 1.00 84.81 81 VAL A CA 1
ATOM 655 C C . VAL A 1 81 ? 5.020 3.963 -3.548 1.00 84.81 81 VAL A C 1
ATOM 657 O O . VAL A 1 81 ? 3.935 3.652 -4.038 1.00 84.81 81 VAL A O 1
ATOM 660 N N . GLN A 1 82 ? 6.036 3.102 -3.432 1.00 84.88 82 GLN A N 1
ATOM 661 C CA . GLN A 1 82 ? 5.965 1.703 -3.869 1.00 84.88 82 GLN A CA 1
ATOM 662 C C . GLN A 1 82 ? 4.892 0.922 -3.100 1.00 84.88 82 GLN A C 1
ATOM 664 O O . GLN A 1 82 ? 4.043 0.302 -3.721 1.00 84.88 82 GLN A O 1
ATOM 669 N N . GLU A 1 83 ? 4.816 1.044 -1.772 1.00 82.56 83 GLU A N 1
ATOM 670 C CA . GLU A 1 83 ? 3.774 0.388 -0.963 1.00 82.56 83 GLU A CA 1
ATOM 671 C C . GLU A 1 83 ? 2.353 0.833 -1.360 1.00 82.56 83 GLU A C 1
ATOM 673 O O . GLU A 1 83 ? 1.410 0.033 -1.352 1.00 82.56 83 GLU A O 1
ATOM 678 N N . ALA A 1 84 ? 2.175 2.110 -1.718 1.00 81.38 84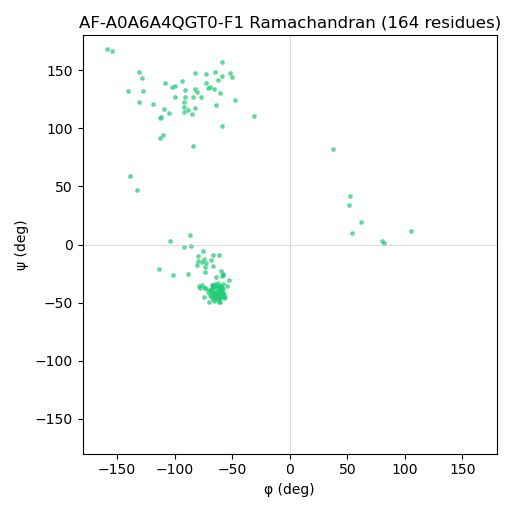 ALA A N 1
ATOM 679 C CA . ALA A 1 84 ? 0.895 2.616 -2.208 1.00 81.38 84 ALA A CA 1
ATOM 680 C C . ALA A 1 84 ? 0.542 2.035 -3.590 1.00 81.38 84 ALA A C 1
ATOM 682 O O . ALA A 1 84 ? -0.618 1.682 -3.824 1.00 81.38 84 ALA A O 1
ATOM 683 N N . LEU A 1 85 ? 1.529 1.913 -4.483 1.00 84.44 85 LEU A N 1
ATOM 684 C CA . LEU A 1 85 ? 1.370 1.318 -5.811 1.00 84.44 85 LEU A CA 1
ATOM 685 C C . LEU A 1 85 ? 1.091 -0.189 -5.731 1.00 84.44 85 LEU A C 1
ATOM 687 O O . LEU A 1 85 ? 0.153 -0.661 -6.370 1.00 84.44 85 LEU A O 1
ATOM 691 N N . ASP A 1 86 ? 1.831 -0.914 -4.892 1.00 84.62 86 ASP A N 1
ATOM 692 C CA . ASP A 1 86 ? 1.616 -2.333 -4.603 1.00 84.62 86 ASP A CA 1
ATOM 693 C C . ASP A 1 86 ? 0.197 -2.552 -4.095 1.00 84.62 86 ASP A C 1
ATOM 695 O O . ASP A 1 86 ? -0.525 -3.403 -4.602 1.00 84.62 86 ASP A O 1
ATOM 699 N N . THR A 1 87 ? -0.255 -1.710 -3.160 1.00 83.62 87 THR A N 1
ATOM 700 C CA . THR A 1 87 ? -1.630 -1.776 -2.665 1.00 83.62 87 THR A CA 1
ATOM 701 C C . THR A 1 87 ? -2.629 -1.578 -3.806 1.00 83.62 87 THR A C 1
ATOM 703 O O . THR A 1 87 ? -3.599 -2.324 -3.892 1.00 83.62 87 THR A O 1
ATOM 706 N N . LEU A 1 88 ? -2.424 -0.614 -4.707 1.00 83.00 88 LEU A N 1
ATOM 707 C CA . LEU A 1 88 ? -3.324 -0.387 -5.842 1.00 83.00 88 LEU A CA 1
ATOM 708 C C . LEU A 1 88 ? -3.369 -1.586 -6.810 1.00 83.00 88 LEU A C 1
ATOM 710 O O . LEU A 1 88 ? -4.460 -1.970 -7.234 1.00 83.00 88 LEU A O 1
ATOM 714 N N . LEU A 1 89 ? -2.217 -2.174 -7.143 1.00 79.31 89 LEU A N 1
ATOM 715 C CA . LEU A 1 89 ? -2.098 -3.265 -8.119 1.00 79.31 89 LEU A CA 1
ATOM 716 C C . LEU A 1 89 ? -2.520 -4.629 -7.542 1.00 79.31 89 LEU A C 1
ATOM 718 O O . LEU A 1 89 ? -3.191 -5.412 -8.220 1.00 79.31 89 LEU A O 1
ATOM 722 N N . ASP A 1 90 ? -2.213 -4.899 -6.271 1.00 73.75 90 ASP A N 1
ATOM 723 C CA . ASP A 1 90 ? -2.543 -6.166 -5.604 1.00 73.75 90 ASP A CA 1
ATOM 724 C C . ASP A 1 90 ? -4.036 -6.317 -5.288 1.00 73.75 90 ASP A C 1
ATOM 726 O O . ASP A 1 90 ? -4.505 -7.442 -5.080 1.00 73.75 90 ASP A O 1
ATOM 730 N N . ASN A 1 91 ? -4.808 -5.224 -5.323 1.00 61.09 91 ASN A N 1
ATOM 731 C CA . ASN A 1 91 ? -6.261 -5.253 -5.127 1.00 61.09 91 ASN A CA 1
ATOM 732 C C . ASN A 1 91 ? -7.017 -6.090 -6.185 1.00 61.09 91 ASN A C 1
ATOM 734 O O . ASN A 1 91 ? -8.201 -6.362 -5.994 1.00 61.09 91 ASN A O 1
ATOM 738 N N . GLY A 1 92 ? -6.350 -6.549 -7.256 1.00 51.12 92 GLY A N 1
ATOM 739 C CA . GLY A 1 92 ? -6.904 -7.499 -8.231 1.00 51.12 92 GLY A CA 1
ATOM 740 C C . GLY A 1 92 ? -6.247 -8.888 -8.275 1.00 51.12 92 GLY A C 1
ATOM 741 O O . GLY A 1 92 ? -6.880 -9.831 -8.743 1.00 51.12 92 GLY A O 1
ATOM 742 N N . ILE A 1 93 ? -5.005 -9.056 -7.800 1.00 48.03 93 ILE A N 1
ATOM 743 C CA . ILE A 1 93 ? -4.181 -10.240 -8.139 1.00 48.03 93 ILE A CA 1
ATOM 744 C C . ILE A 1 93 ? -4.152 -11.299 -7.026 1.00 48.03 93 ILE A C 1
ATOM 746 O O . ILE A 1 93 ? -3.984 -12.486 -7.306 1.00 48.03 93 ILE A O 1
ATOM 750 N N . ARG A 1 94 ? -4.354 -10.924 -5.756 1.00 41.97 94 ARG A N 1
ATOM 751 C CA . ARG A 1 94 ? -4.149 -11.854 -4.625 1.00 41.97 94 ARG A CA 1
ATOM 752 C C . ARG A 1 94 ? -5.398 -12.430 -3.971 1.00 41.97 94 ARG A C 1
ATOM 754 O O . ARG A 1 94 ? -5.245 -13.149 -2.987 1.00 41.97 94 ARG A O 1
ATOM 761 N N . GLY A 1 95 ? -6.611 -12.140 -4.451 1.00 38.94 95 GLY A N 1
ATOM 762 C CA . GLY A 1 95 ? -7.849 -12.725 -3.901 1.00 38.94 95 GLY A CA 1
ATOM 763 C C . GLY A 1 95 ? -8.047 -12.542 -2.384 1.00 38.94 95 GLY A C 1
ATOM 764 O O . GLY A 1 95 ? -8.941 -13.143 -1.796 1.00 38.94 95 GLY A O 1
ATOM 765 N N . GLN A 1 96 ? -7.219 -11.723 -1.733 1.00 37.44 96 GLN A N 1
ATOM 766 C CA . GLN A 1 96 ? -7.335 -11.354 -0.337 1.00 37.44 96 GLN A CA 1
ATOM 767 C C . GLN A 1 96 ? -7.735 -9.884 -0.314 1.00 37.44 96 GLN A C 1
ATOM 769 O O . GLN A 1 96 ? -6.853 -9.027 -0.390 1.00 37.44 96 GLN A O 1
ATOM 774 N N . PRO A 1 97 ? -9.041 -9.568 -0.221 1.00 41.84 97 PRO A N 1
ATOM 775 C CA . PRO A 1 97 ? -9.447 -8.235 0.201 1.00 41.84 97 PRO A CA 1
ATOM 776 C C . PRO A 1 97 ? -8.694 -7.891 1.489 1.00 41.84 97 PRO A C 1
ATOM 778 O O . PRO A 1 97 ? -8.436 -8.789 2.300 1.00 41.84 97 PRO A O 1
ATOM 781 N N . MET A 1 98 ? -8.315 -6.615 1.650 1.00 40.16 98 MET A N 1
ATOM 782 C CA . MET A 1 98 ? -7.688 -6.076 2.862 1.00 40.16 98 MET A CA 1
ATOM 783 C C . MET A 1 98 ? -8.194 -6.833 4.095 1.00 40.16 98 MET A C 1
ATOM 785 O O . MET A 1 98 ? -9.377 -6.744 4.426 1.00 40.16 98 MET A O 1
ATOM 789 N N . ARG A 1 99 ? -7.317 -7.625 4.735 1.00 45.91 99 ARG A N 1
ATOM 790 C CA . ARG A 1 99 ? -7.677 -8.394 5.930 1.00 45.91 99 ARG A CA 1
ATOM 791 C C . ARG A 1 99 ? -8.142 -7.426 7.005 1.00 45.91 99 ARG A C 1
ATOM 793 O O . ARG A 1 99 ? -7.328 -6.763 7.650 1.00 45.91 99 ARG A O 1
ATOM 800 N N . ASP A 1 100 ? -9.457 -7.388 7.133 1.00 43.19 100 ASP A N 1
ATOM 801 C CA . ASP A 1 100 ? -10.243 -6.976 8.275 1.00 43.19 100 ASP A CA 1
ATOM 802 C C . ASP A 1 100 ? -9.668 -5.779 9.052 1.00 43.19 100 ASP A C 1
ATOM 804 O O . ASP A 1 100 ? -8.993 -5.889 10.081 1.00 43.19 100 ASP A O 1
ATOM 808 N N . VAL A 1 101 ? -9.963 -4.589 8.529 1.00 45.44 101 VAL A N 1
ATOM 809 C CA . VAL A 1 101 ? -9.835 -3.331 9.271 1.00 45.44 101 VAL A CA 1
ATOM 810 C C . VAL A 1 101 ? -10.850 -3.281 10.423 1.00 45.44 101 VAL A C 1
ATOM 812 O O . VAL A 1 101 ? -10.637 -2.524 11.371 1.00 45.44 101 VAL A O 1
ATOM 815 N N . HIS A 1 102 ? -11.911 -4.097 10.417 1.00 51.00 102 HIS A N 1
ATOM 816 C CA . HIS A 1 102 ? -12.980 -3.999 11.405 1.00 51.00 102 HIS A CA 1
ATOM 817 C C . HIS A 1 102 ? -12.498 -4.460 12.781 1.00 51.00 102 HIS A C 1
ATOM 819 O O . HIS A 1 102 ? -12.577 -3.666 13.720 1.00 51.00 102 HIS A O 1
ATOM 825 N N . ASN A 1 103 ? -11.851 -5.626 12.908 1.00 54.22 103 ASN A N 1
ATOM 826 C CA . ASN A 1 103 ? -11.383 -6.073 14.229 1.00 54.22 103 ASN A CA 1
ATOM 827 C C . ASN A 1 103 ? -10.264 -5.189 14.815 1.00 54.22 103 ASN A C 1
ATOM 829 O O . ASN A 1 103 ? -10.259 -4.870 16.005 1.00 54.22 103 ASN A O 1
ATOM 833 N N . LYS A 1 104 ? -9.356 -4.677 13.970 1.00 64.12 104 LYS A N 1
ATOM 834 C CA . LYS A 1 104 ? -8.332 -3.706 14.408 1.00 64.12 104 LYS A CA 1
ATOM 835 C C . LYS A 1 104 ? -8.951 -2.394 14.883 1.00 64.12 104 LYS A C 1
ATOM 837 O O . LYS A 1 104 ? -8.436 -1.793 15.822 1.00 64.12 104 LYS A O 1
ATOM 842 N N . THR A 1 105 ? -10.038 -1.952 14.254 1.00 69.25 105 THR A N 1
ATOM 843 C CA . THR A 1 105 ? -10.732 -0.720 14.645 1.00 69.25 105 THR A CA 1
ATOM 844 C C . THR A 1 105 ? -11.363 -0.871 16.023 1.00 69.25 105 THR A C 1
ATOM 846 O O . THR A 1 105 ? -11.174 0.003 16.866 1.00 69.25 105 THR A O 1
ATOM 849 N N . PHE A 1 106 ? -12.008 -2.006 16.301 1.00 77.69 106 PHE A N 1
ATOM 850 C CA . PHE A 1 106 ? -12.585 -2.269 17.620 1.00 77.69 106 PHE A CA 1
ATOM 851 C C . PHE A 1 106 ? -11.522 -2.323 18.725 1.00 77.69 106 PHE A C 1
ATOM 853 O O . PHE A 1 106 ? -11.703 -1.701 19.772 1.00 77.69 106 PHE A O 1
ATOM 860 N N . VAL A 1 107 ? -10.373 -2.958 18.473 1.00 80.75 107 VAL A N 1
ATOM 861 C CA . VAL A 1 107 ? -9.258 -2.994 19.437 1.00 80.75 107 VAL A CA 1
ATOM 862 C C . VAL A 1 107 ? -8.650 -1.604 19.663 1.00 80.75 107 VAL A C 1
ATOM 864 O O . VAL A 1 107 ? -8.367 -1.234 20.801 1.00 80.75 107 VAL A O 1
ATOM 867 N N . ILE A 1 108 ? -8.494 -0.789 18.613 1.00 82.12 108 ILE A N 1
ATOM 868 C CA . ILE A 1 108 ? -8.030 0.606 18.737 1.00 82.12 108 ILE A CA 1
ATOM 869 C C . ILE A 1 108 ? -9.016 1.432 19.573 1.00 82.12 108 ILE A C 1
ATOM 871 O O . ILE A 1 108 ? -8.596 2.164 20.470 1.00 82.12 108 ILE A O 1
ATOM 875 N N . CYS A 1 109 ? -10.320 1.302 19.316 1.00 78.62 109 CYS A N 1
ATOM 876 C CA . CYS A 1 109 ? -11.354 1.972 20.100 1.00 78.62 109 CYS A CA 1
ATOM 877 C C . CYS A 1 109 ? -11.353 1.513 21.566 1.00 78.62 109 CYS A C 1
ATOM 879 O O . CYS A 1 109 ? -11.499 2.354 22.455 1.00 78.62 109 CYS A O 1
ATOM 881 N N . GLY A 1 110 ? -11.151 0.218 21.831 1.00 82.44 110 GLY A N 1
ATOM 882 C CA . GLY A 1 110 ? -11.015 -0.326 23.185 1.00 82.44 110 GLY A CA 1
ATOM 883 C C . GLY A 1 110 ? -9.806 0.247 23.931 1.00 82.44 110 GLY A C 1
ATOM 884 O O . GLY A 1 110 ? -9.949 0.715 25.061 1.00 82.44 110 GLY A O 1
ATOM 885 N N . LEU A 1 111 ? -8.645 0.318 23.269 1.00 84.50 111 LEU A N 1
ATOM 886 C CA . LEU A 1 111 ? -7.412 0.892 23.830 1.00 84.50 111 LEU A CA 1
ATOM 887 C C . LEU A 1 111 ? -7.574 2.367 24.219 1.00 84.50 111 LEU A C 1
ATOM 889 O O . LEU A 1 111 ? -7.070 2.782 25.261 1.00 84.50 111 LEU A O 1
ATOM 893 N N . ILE A 1 112 ? -8.285 3.153 23.407 1.00 84.50 112 ILE A N 1
ATOM 894 C CA . ILE A 1 112 ? -8.524 4.578 23.684 1.00 84.50 112 ILE A CA 1
ATOM 895 C C . ILE A 1 112 ? -9.555 4.751 24.806 1.00 84.50 112 ILE A C 1
ATOM 897 O O . ILE A 1 112 ? -9.327 5.51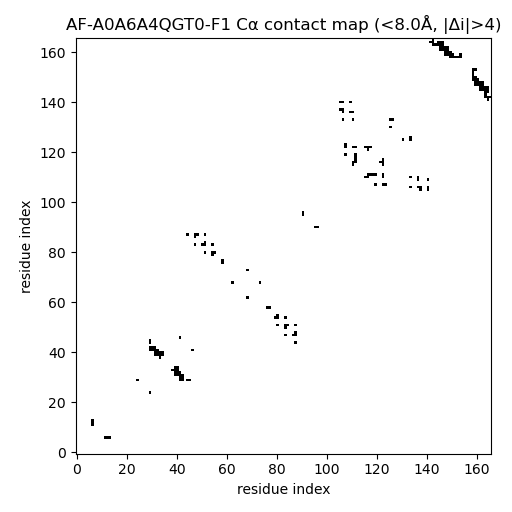6 25.740 1.00 84.50 112 ILE A O 1
ATOM 901 N N . ARG A 1 113 ? -10.671 4.009 24.767 1.00 84.56 113 ARG A N 1
ATOM 902 C CA . ARG A 1 113 ? -11.729 4.089 25.794 1.00 84.56 113 ARG A CA 1
ATOM 903 C C . ARG A 1 113 ? -11.229 3.745 27.193 1.00 84.56 113 ARG A C 1
ATOM 905 O O . ARG A 1 113 ? -11.639 4.386 28.155 1.00 84.56 113 ARG A O 1
ATOM 912 N N . LYS A 1 114 ? -10.347 2.752 27.301 1.00 84.81 114 LYS A N 1
ATOM 913 C CA . LYS A 1 114 ? -9.760 2.302 28.571 1.00 84.81 114 LYS A CA 1
ATOM 914 C C . LYS A 1 114 ? -8.503 3.102 28.962 1.00 84.81 114 LYS A C 1
ATOM 916 O O . LYS A 1 114 ? -7.829 2.722 29.908 1.00 84.81 114 LYS A O 1
ATOM 921 N N . GLN A 1 115 ? -8.183 4.188 28.244 1.00 84.19 115 GLN A N 1
ATOM 922 C CA . GLN A 1 115 ? -7.030 5.070 28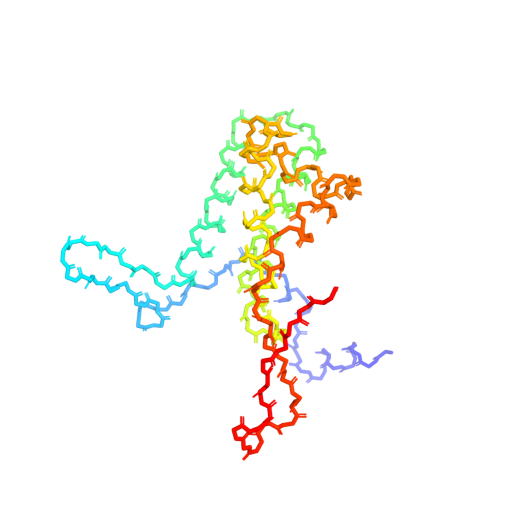.495 1.00 84.19 115 GLN A CA 1
ATOM 923 C C . GLN A 1 115 ? -5.648 4.392 28.378 1.00 84.19 115 GLN A C 1
ATOM 925 O O . GLN A 1 115 ? -4.641 4.934 28.826 1.00 84.19 115 GLN A O 1
ATOM 930 N N . PHE A 1 116 ? -5.557 3.240 27.705 1.00 84.00 116 PHE A N 1
ATOM 931 C CA . PHE A 1 116 ? -4.277 2.585 27.401 1.00 84.00 116 PHE A CA 1
ATOM 932 C C . PHE A 1 116 ? -3.558 3.204 26.195 1.00 84.00 116 PHE A C 1
ATOM 934 O O . PHE A 1 116 ? -2.372 2.948 25.977 1.00 84.00 116 PHE A O 1
ATOM 941 N N . ALA A 1 117 ? -4.253 4.018 25.397 1.00 85.56 117 ALA A N 1
ATOM 942 C CA . ALA A 1 117 ? -3.669 4.818 24.329 1.00 85.56 117 ALA A CA 1
ATOM 943 C C . ALA A 1 117 ? -4.327 6.200 24.272 1.00 85.56 117 ALA A C 1
ATOM 945 O O . ALA A 1 117 ? -5.547 6.307 24.225 1.00 85.56 117 ALA A O 1
ATOM 946 N N . SER A 1 118 ? -3.521 7.259 24.196 1.00 82.44 118 SER A N 1
ATOM 947 C CA . SER A 1 118 ? -4.022 8.636 24.092 1.00 82.44 118 SER A CA 1
ATOM 948 C C . SER A 1 118 ? -4.437 9.030 22.671 1.00 82.44 118 SER A C 1
ATOM 950 O O . SER A 1 118 ? -5.161 10.002 22.482 1.00 82.44 118 SER A O 1
ATOM 952 N N . ASN A 1 119 ? -3.991 8.290 21.651 1.00 81.25 119 ASN A N 1
ATOM 953 C CA . ASN A 1 119 ? -4.365 8.525 20.259 1.00 81.25 119 ASN A CA 1
ATOM 954 C C . ASN A 1 119 ? -4.267 7.247 19.406 1.00 81.25 119 ASN A C 1
ATOM 956 O O . ASN A 1 1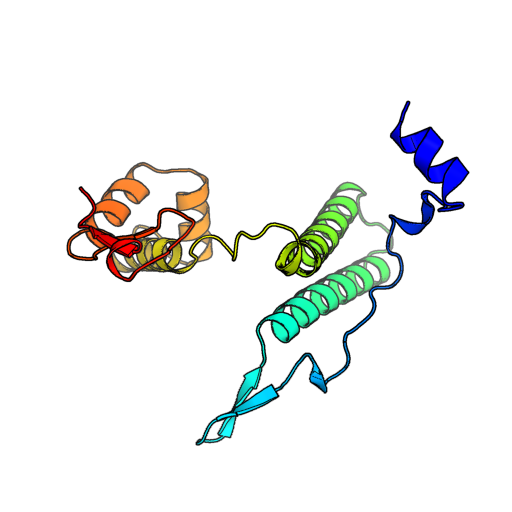19 ? -3.666 6.240 19.794 1.00 81.25 119 ASN A O 1
ATOM 960 N N . ILE A 1 120 ? -4.844 7.308 18.202 1.00 77.69 120 ILE A N 1
ATOM 961 C CA . ILE A 1 120 ? -4.884 6.192 17.242 1.00 77.69 120 ILE A CA 1
ATOM 962 C C . ILE A 1 120 ? -3.471 5.734 16.847 1.00 77.69 120 ILE A C 1
ATOM 964 O O . ILE A 1 120 ? -3.241 4.541 16.652 1.00 77.69 120 ILE A O 1
ATOM 968 N N . GLY A 1 121 ? -2.515 6.662 16.734 1.00 79.56 121 GLY A N 1
ATOM 969 C CA . GLY A 1 121 ? -1.129 6.351 16.375 1.00 79.56 121 GLY A CA 1
ATOM 970 C C . GLY A 1 121 ? -0.442 5.465 17.417 1.00 79.56 121 GLY A C 1
ATOM 971 O O . GLY A 1 121 ? 0.154 4.442 17.072 1.00 79.56 121 GLY A O 1
ATOM 972 N N . ILE A 1 122 ? -0.596 5.805 18.698 1.00 84.31 122 ILE A N 1
ATOM 973 C CA . ILE A 1 122 ? -0.072 5.030 19.826 1.00 84.31 122 ILE A CA 1
ATOM 974 C C . ILE A 1 122 ? -0.777 3.674 19.907 1.00 84.31 122 ILE A C 1
ATOM 976 O O . ILE A 1 122 ? -0.097 2.656 20.016 1.00 84.31 122 ILE A O 1
ATOM 980 N N . ALA A 1 123 ? -2.103 3.625 19.752 1.00 82.94 123 ALA A N 1
ATOM 981 C CA . ALA A 1 123 ? -2.850 2.365 19.734 1.00 82.94 123 ALA A CA 1
ATOM 982 C C . ALA A 1 123 ? -2.362 1.416 18.620 1.00 82.94 123 ALA A C 1
ATOM 984 O O . ALA A 1 123 ? -2.085 0.243 18.871 1.00 82.94 123 ALA A O 1
ATOM 985 N N . LYS A 1 124 ? -2.157 1.933 17.399 1.00 83.56 124 LYS A N 1
ATOM 986 C CA . LYS A 1 124 ? -1.581 1.166 16.279 1.00 83.56 124 LYS A CA 1
ATOM 987 C C . LYS A 1 124 ? -0.165 0.671 16.584 1.00 83.56 124 LYS A C 1
ATOM 989 O O . LYS A 1 124 ? 0.177 -0.458 16.231 1.00 83.56 124 LYS A O 1
ATOM 994 N N . SER A 1 125 ? 0.648 1.492 17.249 1.00 85.75 125 SER A N 1
ATOM 995 C CA . SER A 1 125 ? 1.998 1.110 17.678 1.00 85.75 125 SER A CA 1
ATOM 996 C C . SER A 1 125 ? 1.966 -0.051 18.680 1.00 85.75 125 SER A C 1
ATOM 998 O O . SER A 1 125 ? 2.697 -1.023 18.496 1.00 85.75 125 SER A O 1
ATOM 1000 N N . LYS A 1 126 ? 1.066 -0.008 19.673 1.00 85.81 126 LYS A N 1
ATOM 1001 C CA . LYS A 1 126 ? 0.876 -1.074 20.678 1.00 85.81 126 LYS A CA 1
ATOM 1002 C C . LYS A 1 126 ? 0.430 -2.399 20.055 1.00 85.81 126 LYS A C 1
ATOM 1004 O O . LYS A 1 126 ? 0.978 -3.448 20.381 1.00 85.81 126 LYS A O 1
ATOM 1009 N N . ILE A 1 127 ? -0.486 -2.344 19.084 1.00 85.44 127 ILE A N 1
ATOM 1010 C CA . ILE A 1 127 ? -0.922 -3.522 18.314 1.00 85.44 127 ILE A CA 1
ATOM 1011 C C . ILE A 1 127 ? 0.246 -4.117 17.518 1.00 85.44 127 ILE A C 1
ATOM 1013 O O . ILE A 1 127 ? 0.461 -5.327 17.547 1.00 85.44 127 ILE A O 1
ATOM 1017 N N . ARG A 1 128 ? 1.042 -3.279 16.838 1.00 82.12 128 ARG A N 1
ATOM 1018 C CA . ARG A 1 128 ? 2.220 -3.736 16.082 1.00 82.12 128 ARG A CA 1
ATOM 1019 C C . ARG A 1 128 ? 3.272 -4.379 16.990 1.00 82.12 128 ARG A C 1
ATOM 1021 O O . ARG A 1 128 ? 3.885 -5.363 16.591 1.00 82.12 128 ARG A O 1
ATOM 1028 N N . LYS A 1 129 ? 3.452 -3.839 18.198 1.00 86.38 129 LYS A N 1
ATOM 1029 C CA . LYS A 1 129 ? 4.347 -4.379 19.233 1.00 86.38 129 LYS A CA 1
ATOM 1030 C C . LYS A 1 129 ? 3.796 -5.627 19.940 1.00 86.38 129 LYS A C 1
ATOM 1032 O O . LYS A 1 129 ? 4.532 -6.220 20.717 1.00 86.38 129 LYS A O 1
ATOM 1037 N N . LYS A 1 130 ? 2.551 -6.040 19.658 1.00 83.38 130 LYS A N 1
ATOM 1038 C CA . LYS A 1 130 ? 1.868 -7.191 20.280 1.00 83.38 130 LYS A CA 1
ATOM 1039 C C . LYS A 1 130 ? 1.893 -7.144 21.813 1.00 83.38 130 LYS A C 1
ATOM 1041 O O . LYS A 1 130 ? 2.128 -8.159 22.464 1.00 83.38 130 LYS A O 1
ATOM 1046 N N . GLU A 1 131 ? 1.677 -5.960 22.384 1.00 87.88 131 GLU A N 1
ATOM 1047 C CA . GLU A 1 131 ? 1.628 -5.802 23.840 1.00 87.88 131 GLU A CA 1
ATOM 1048 C C . GLU A 1 131 ? 0.518 -6.679 24.455 1.00 87.88 131 GLU A C 1
ATOM 1050 O O . GLU A 1 131 ? -0.545 -6.818 23.847 1.00 87.88 131 GLU A O 1
ATOM 1055 N N . PRO A 1 132 ? 0.718 -7.242 25.662 1.00 87.31 132 PRO A N 1
ATOM 1056 C CA . PRO A 1 132 ? -0.230 -8.178 26.277 1.00 87.31 132 PRO A CA 1
ATOM 1057 C C . PRO A 1 132 ? -1.637 -7.586 26.447 1.00 87.31 132 PRO A C 1
ATOM 1059 O O . PRO A 1 132 ? -2.626 -8.272 26.207 1.00 87.31 132 PRO A O 1
ATOM 1062 N N . ILE A 1 133 ? -1.725 -6.279 26.715 1.00 86.62 133 ILE A N 1
ATOM 1063 C CA . ILE A 1 133 ? -2.990 -5.541 26.853 1.00 86.62 133 ILE A CA 1
ATOM 1064 C C . ILE A 1 133 ? -3.882 -5.611 25.602 1.00 86.62 133 ILE A C 1
ATOM 1066 O O . ILE A 1 133 ? -5.105 -5.508 25.678 1.00 86.62 133 ILE A O 1
ATOM 1070 N N . VAL A 1 134 ? -3.278 -5.798 24.426 1.00 86.44 134 VAL A N 1
ATOM 1071 C CA . VAL A 1 134 ? -4.003 -5.910 23.156 1.00 86.44 134 VAL A CA 1
ATOM 1072 C C . VAL A 1 134 ? -4.835 -7.191 23.127 1.00 86.44 134 VAL A C 1
ATOM 1074 O O . VAL A 1 134 ? -5.942 -7.174 22.596 1.00 86.44 134 VAL A O 1
ATOM 1077 N N . TRP A 1 135 ? -4.331 -8.281 23.714 1.00 85.69 135 TRP A N 1
ATOM 1078 C CA . TRP A 1 135 ? -5.037 -9.560 23.770 1.00 85.69 135 TRP A CA 1
ATOM 1079 C C . TRP A 1 135 ? -6.239 -9.509 24.708 1.00 85.69 135 TRP A C 1
ATOM 1081 O O . TRP A 1 135 ? -7.293 -10.024 24.354 1.00 85.69 135 TRP A O 1
ATOM 1091 N N . GLU A 1 136 ? -6.113 -8.832 25.848 1.00 85.94 136 GLU A N 1
ATOM 1092 C CA . GLU A 1 136 ? -7.221 -8.640 26.793 1.00 85.94 136 GLU A CA 1
ATOM 1093 C C . GLU A 1 136 ? -8.381 -7.870 26.147 1.00 85.94 136 GLU A C 1
ATOM 1095 O O . GLU A 1 136 ? -9.534 -8.297 26.202 1.00 85.94 136 GLU A O 1
ATOM 1100 N N . ILE A 1 137 ? -8.067 -6.773 25.454 1.00 85.75 137 ILE A N 1
ATOM 1101 C CA . ILE A 1 137 ? -9.070 -5.956 24.759 1.00 85.75 137 ILE A CA 1
ATOM 1102 C C . ILE A 1 137 ? -9.663 -6.707 23.569 1.00 85.75 137 ILE A C 1
ATOM 1104 O O . ILE A 1 137 ? -10.859 -6.601 23.310 1.00 85.75 137 ILE A O 1
ATOM 1108 N N . LEU A 1 138 ? -8.850 -7.470 22.835 1.00 83.81 138 LEU A N 1
ATOM 1109 C CA . LEU A 1 138 ? -9.340 -8.293 21.735 1.00 83.81 138 LEU A CA 1
ATOM 1110 C C . LEU A 1 138 ? -10.347 -9.337 22.233 1.00 83.81 138 LEU A C 1
ATOM 1112 O O . LEU A 1 138 ? -11.391 -9.499 21.612 1.00 83.81 138 LEU A O 1
ATOM 1116 N N . GLN A 1 139 ? -10.076 -9.987 23.365 1.00 83.81 139 GLN A N 1
ATOM 1117 C CA . GLN A 1 139 ? -10.997 -10.941 23.985 1.00 83.81 139 GLN A CA 1
ATOM 1118 C C . GLN A 1 139 ? -12.307 -10.275 24.428 1.00 83.81 139 GLN A C 1
ATOM 1120 O O . GLN A 1 139 ? -13.389 -10.800 24.166 1.00 83.81 139 GLN A O 1
ATOM 1125 N N . GLU A 1 140 ? -12.235 -9.079 25.020 1.00 82.62 140 GLU A N 1
ATOM 1126 C CA . GLU A 1 140 ? -13.423 -8.286 25.373 1.00 82.62 140 GLU A CA 1
ATOM 1127 C C . GLU A 1 140 ? -14.258 -7.932 24.130 1.00 82.62 140 GLU A C 1
ATOM 1129 O O . GLU A 1 140 ? -15.477 -8.090 24.139 1.00 82.62 140 GLU A O 1
ATOM 1134 N N . VAL A 1 141 ? -13.604 -7.506 23.046 1.00 80.81 141 VAL A N 1
ATOM 1135 C CA . VAL A 1 141 ? -14.254 -7.155 21.775 1.00 80.81 141 VAL A CA 1
ATOM 1136 C C . VAL A 1 141 ? -14.876 -8.376 21.102 1.00 80.81 141 VAL A C 1
ATOM 1138 O O . VAL A 1 141 ? -15.979 -8.285 20.577 1.00 80.81 141 VAL A O 1
ATOM 1141 N N . MET A 1 142 ? -14.195 -9.520 21.097 1.00 79.44 142 MET A N 1
ATOM 1142 C CA . MET A 1 142 ? -14.685 -10.729 20.428 1.00 79.44 142 MET A CA 1
ATOM 1143 C C . MET A 1 142 ? -15.843 -11.391 21.189 1.00 79.44 142 MET A C 1
ATOM 1145 O O . MET A 1 142 ? -16.638 -12.130 20.598 1.00 79.44 142 MET A O 1
ATOM 1149 N N . ARG A 1 143 ? -16.003 -11.089 22.482 1.00 81.00 143 ARG A N 1
ATOM 1150 C CA . ARG A 1 143 ? -17.093 -11.616 23.303 1.00 81.00 143 ARG A CA 1
ATOM 1151 C C . ARG A 1 143 ? -18.450 -11.119 22.792 1.00 81.00 143 ARG A C 1
ATOM 1153 O O . ARG A 1 143 ? -18.713 -9.922 22.741 1.00 81.00 143 ARG A O 1
ATOM 1160 N N . GLY A 1 144 ? -19.320 -12.055 22.413 1.00 75.69 144 GLY A N 1
ATOM 1161 C CA . GLY A 1 144 ? -20.665 -11.763 21.900 1.00 75.69 144 GLY A CA 1
ATOM 1162 C C . GLY A 1 144 ? -20.728 -11.346 20.426 1.00 75.69 144 GLY A C 1
ATOM 1163 O O . GLY A 1 144 ? -21.818 -11.055 19.939 1.00 75.69 144 GLY A O 1
ATOM 1164 N N . HIS A 1 145 ? -19.597 -11.342 19.711 1.00 78.25 145 HIS A N 1
ATOM 1165 C CA . HIS A 1 145 ? -19.555 -11.078 18.274 1.00 78.25 145 HIS A CA 1
ATOM 1166 C C . HIS A 1 145 ? -19.323 -12.386 17.496 1.00 78.25 145 HIS A C 1
ATOM 1168 O O . HIS A 1 145 ? -18.243 -12.976 17.608 1.00 78.25 145 HIS A O 1
ATOM 1174 N N . PRO A 1 146 ? -20.305 -12.857 16.702 1.00 78.94 146 PRO A N 1
ATOM 1175 C CA . PRO A 1 146 ? -20.142 -14.061 15.900 1.00 78.94 146 PRO A CA 1
ATOM 1176 C C . PRO A 1 146 ? -19.212 -13.810 14.705 1.00 78.94 146 PRO A C 1
ATOM 1178 O O . PRO A 1 146 ? -19.301 -12.792 14.020 1.00 78.94 146 PRO A O 1
ATOM 1181 N N . ILE A 1 147 ? -18.342 -14.775 14.425 1.00 79.38 147 ILE A N 1
ATOM 1182 C CA . ILE A 1 147 ? -17.426 -14.807 13.285 1.00 79.38 147 ILE A CA 1
ATOM 1183 C C . ILE A 1 147 ? -17.991 -15.743 12.222 1.00 79.38 147 ILE A C 1
ATOM 1185 O O . ILE A 1 147 ? -18.432 -16.849 12.526 1.00 79.38 147 ILE A O 1
ATOM 1189 N N . LEU A 1 148 ? -17.952 -15.317 10.961 1.00 80.50 148 LEU A N 1
ATOM 1190 C CA . LEU A 1 148 ? -18.349 -16.148 9.828 1.00 80.50 148 LEU A CA 1
ATOM 1191 C C . LEU A 1 148 ? -17.141 -16.916 9.282 1.00 80.50 148 LEU A C 1
ATOM 1193 O O . LEU A 1 148 ? -16.128 -16.312 8.929 1.00 80.50 148 LEU A O 1
ATOM 1197 N N . LEU A 1 149 ? -17.260 -18.237 9.168 1.00 80.06 149 LEU A N 1
ATOM 1198 C CA . LEU A 1 149 ? -16.276 -19.098 8.509 1.00 80.06 149 LEU A CA 1
ATOM 1199 C C . LEU A 1 149 ? -16.841 -19.609 7.181 1.00 80.06 149 LEU A C 1
ATOM 1201 O O . LEU A 1 149 ? -18.013 -19.971 7.103 1.00 80.06 149 LEU A O 1
ATOM 1205 N N . ASN A 1 150 ? -16.001 -19.648 6.142 1.00 81.62 150 ASN A N 1
ATOM 1206 C CA . ASN A 1 150 ? -16.349 -20.130 4.804 1.00 81.62 150 ASN A CA 1
ATOM 1207 C C . ASN A 1 150 ? -15.343 -21.195 4.347 1.00 81.62 150 ASN A C 1
ATOM 1209 O O . ASN A 1 150 ? -14.133 -20.963 4.415 1.00 81.62 150 ASN A O 1
ATOM 1213 N N . ARG A 1 151 ? -15.829 -22.328 3.830 1.00 76.31 151 ARG A N 1
ATOM 1214 C CA . ARG A 1 151 ? -14.994 -23.340 3.163 1.00 76.31 151 ARG A CA 1
ATOM 1215 C C . ARG A 1 151 ? -15.340 -23.380 1.674 1.00 76.31 151 ARG A C 1
ATOM 1217 O O . ARG A 1 151 ? -16.408 -23.851 1.298 1.00 76.31 151 ARG A O 1
ATOM 1224 N N . ALA A 1 152 ? -14.429 -22.897 0.829 1.00 79.88 152 ALA A N 1
ATOM 1225 C CA . ALA A 1 152 ? -14.611 -22.915 -0.623 1.00 79.88 152 ALA A CA 1
ATOM 1226 C C . ALA A 1 152 ? -14.462 -24.342 -1.204 1.00 79.88 152 ALA A C 1
ATOM 1228 O O . ALA A 1 152 ? -13.649 -25.121 -0.705 1.00 79.88 152 ALA A O 1
ATOM 1229 N N . ALA A 1 153 ? -15.190 -24.720 -2.266 1.00 71.25 153 ALA A N 1
ATOM 1230 C CA . ALA A 1 153 ? -16.215 -23.950 -2.989 1.00 71.25 153 ALA A CA 1
ATOM 1231 C C . ALA A 1 153 ? -17.597 -23.998 -2.302 1.00 71.25 153 ALA A C 1
ATOM 1233 O O . ALA A 1 153 ? -18.083 -25.060 -1.913 1.00 71.25 153 ALA A O 1
ATOM 1234 N N . THR A 1 154 ? -18.248 -22.840 -2.173 1.00 69.88 154 THR A N 1
ATOM 1235 C CA . THR A 1 154 ? -19.503 -22.681 -1.426 1.00 69.88 154 THR A CA 1
ATOM 1236 C C . THR A 1 154 ? -20.712 -23.057 -2.297 1.00 69.88 154 THR A C 1
ATOM 1238 O O . THR A 1 154 ? -21.333 -22.205 -2.922 1.00 69.88 154 THR A O 1
ATOM 1241 N N . LEU A 1 155 ? -21.046 -24.349 -2.364 1.00 75.31 155 LEU A N 1
ATOM 1242 C CA . LEU A 1 155 ? -22.137 -24.868 -3.216 1.00 75.31 155 LEU A CA 1
ATOM 1243 C C . LEU A 1 155 ? -23.553 -24.609 -2.668 1.00 75.31 155 LEU A C 1
ATOM 1245 O O . LEU A 1 155 ? -24.536 -24.775 -3.382 1.00 75.31 155 LEU A O 1
ATOM 1249 N N . HIS A 1 156 ? -23.675 -24.246 -1.391 1.00 75.56 156 HIS A N 1
ATOM 1250 C CA . HIS A 1 156 ? -24.957 -24.052 -0.713 1.00 75.56 156 HIS A CA 1
ATOM 1251 C C . HIS A 1 156 ? -24.800 -23.157 0.523 1.00 75.56 156 HIS A C 1
ATOM 1253 O O . HIS A 1 156 ? -23.689 -22.916 1.000 1.00 75.56 156 HIS A O 1
ATOM 1259 N N . ARG A 1 157 ? -25.930 -22.702 1.080 1.00 73.75 157 ARG A N 1
ATOM 1260 C CA . ARG A 1 157 ? -25.990 -21.729 2.188 1.00 73.75 157 ARG A CA 1
ATOM 1261 C C . ARG A 1 157 ? -25.281 -22.182 3.475 1.00 73.75 157 ARG A C 1
ATOM 1263 O O . ARG A 1 157 ? -24.877 -21.329 4.250 1.00 73.75 157 ARG A O 1
ATOM 1270 N N . ILE A 1 158 ? -25.096 -23.488 3.691 1.00 78.19 158 ILE A N 1
ATOM 1271 C CA . ILE A 1 158 ? -24.398 -24.038 4.874 1.00 78.19 158 ILE A CA 1
ATOM 1272 C C . ILE A 1 158 ? -22.867 -23.946 4.712 1.00 78.19 158 ILE A C 1
ATOM 1274 O O . ILE A 1 158 ? -22.134 -24.126 5.674 1.00 78.19 158 ILE A O 1
ATOM 1278 N N . GLY A 1 159 ? -22.350 -23.609 3.524 1.00 73.94 159 GLY A N 1
ATOM 1279 C CA . GLY A 1 159 ? -20.913 -23.400 3.323 1.00 73.94 159 GLY A CA 1
ATOM 1280 C C . GLY A 1 159 ? -20.348 -22.155 4.027 1.00 73.94 159 GLY A C 1
ATOM 1281 O O . GLY A 1 159 ? -19.130 -22.041 4.149 1.00 73.94 159 GLY A O 1
ATOM 1282 N N . ILE A 1 160 ? -21.220 -21.259 4.512 1.00 81.31 160 ILE A N 1
ATOM 1283 C CA . ILE A 1 160 ? -20.882 -20.133 5.391 1.00 81.31 160 ILE A CA 1
ATOM 1284 C C . ILE A 1 160 ? -21.632 -20.326 6.710 1.00 81.31 160 ILE A C 1
ATOM 1286 O O . ILE A 1 160 ? -22.862 -20.382 6.723 1.00 81.31 160 ILE A O 1
ATOM 1290 N N . GLN A 1 161 ? -20.904 -20.410 7.819 1.00 82.31 161 GLN A N 1
ATOM 1291 C CA . GLN A 1 161 ? -21.476 -20.632 9.149 1.00 82.31 161 GLN A CA 1
ATOM 1292 C C . GLN A 1 161 ? -20.964 -19.592 10.142 1.00 82.31 161 GLN A C 1
ATOM 1294 O O . GLN A 1 161 ? -19.808 -19.177 10.076 1.00 82.31 161 GLN A O 1
ATOM 1299 N N . ALA A 1 162 ? -21.839 -19.172 11.055 1.00 84.00 162 ALA A N 1
ATOM 1300 C CA . ALA A 1 162 ? -21.507 -18.271 12.148 1.00 84.00 162 ALA A CA 1
ATOM 1301 C C . ALA A 1 162 ? -21.080 -19.066 13.386 1.00 84.00 162 ALA A C 1
ATOM 1303 O O . ALA A 1 162 ? -21.767 -20.004 13.785 1.00 84.00 162 ALA A O 1
ATOM 1304 N N . PHE A 1 163 ? -19.978 -18.660 14.006 1.00 79.81 163 PHE A N 1
ATOM 1305 C CA . PHE A 1 163 ? -19.422 -19.257 15.216 1.00 79.81 163 PHE A CA 1
ATOM 1306 C C . PHE A 1 163 ? -19.111 -18.174 16.241 1.00 79.81 163 PHE A C 1
ATOM 1308 O O . PHE A 1 163 ? -18.728 -17.067 15.879 1.00 79.81 163 PHE A O 1
ATOM 1315 N N . GLN A 1 164 ? -19.217 -18.496 17.524 1.00 81.31 164 GLN A N 1
ATOM 1316 C CA . GLN A 1 164 ? -18.697 -17.632 18.578 1.00 81.31 164 GLN A CA 1
ATOM 1317 C C . GLN A 1 164 ? -17.206 -17.928 18.762 1.00 81.31 164 GLN A C 1
ATOM 1319 O O . GLN A 1 164 ? -16.832 -19.085 18.950 1.00 81.31 164 GLN A O 1
ATOM 1324 N N . ALA A 1 165 ? -16.356 -16.901 18.700 1.00 70.12 165 ALA A N 1
ATOM 1325 C CA . ALA A 1 165 ? -14.954 -17.063 19.068 1.00 70.12 165 ALA A CA 1
ATOM 1326 C C . ALA A 1 165 ? -14.819 -17.291 20.576 1.00 70.12 165 ALA A C 1
ATOM 1328 O O . ALA A 1 165 ? -15.483 -16.605 21.362 1.00 70.12 165 ALA A O 1
ATOM 1329 N N . ILE A 1 166 ? -13.979 -18.268 20.925 1.00 69.19 166 ILE A N 1
ATOM 1330 C CA . ILE A 1 166 ? -13.583 -18.642 22.287 1.00 69.19 166 ILE A CA 1
ATOM 1331 C C . ILE A 1 166 ? -12.265 -17.947 22.623 1.00 69.19 166 ILE A C 1
ATOM 1333 O O . ILE A 1 166 ? -11.405 -17.859 21.713 1.00 69.19 166 ILE A O 1
#

Nearest PDB structures (foldseek):
  8igs-assembly1_J  TM=5.269E-01  e=8.822E-10  Escherichia coli K-12
  7uwh-assembly1_J  TM=5.309E-01  e=3.440E-09  Escherichia coli
  8f1k-assembly1_J  TM=5.212E-01  e=3.440E-09  Escherichia coli
  8ph9-assembly1_J  TM=5.231E-01  e=3.649E-09  Escherichia coli
  6wmt-assembly1_D  TM=5.177E-01  e=1.912E-08  Francisella tularensis subsp. holarctica LVS

InterPro domains:
  IPR006592 RNA polymerase, N-terminal [SM00663] (15-166)
  IPR007080 RNA polymerase Rpb1, domain 1 [PF04997] (7-101)
  IPR045867 DNA-directed RNA polymerase, subunit beta-prime [PTHR19376] (10-165)